Protein AF-A0A285V0J2-F1 (afdb_monomer_lite)

Organism: NCBI:txid908946

Radius of gyration: 18.68 Å; chains: 1; bounding box: 45×18×70 Å

Foldseek 3Di:
DDPPDDDPPADDPVSLVVLLVVLVVLLVVLCVVLVPDDCPDPSNVVSVVVNVVSQVVNCVRVVDGDPVPDPPPPPDPPDDD

Sequence (81 aa):
MVRRSGRHEHMYDHEREAFIAHATALHKTICNTSGSLTTSGEEYRVLAELNQAICGAIQKITGEPPAWARPATHTGTGVPK

Structure (mmCIF, N/CA/C/O backbone):
data_AF-A0A285V0J2-F1
#
_entry.id   AF-A0A285V0J2-F1
#
loop_
_atom_site.group_PDB
_atom_site.id
_atom_site.type_symbol
_atom_site.label_atom_id
_atom_site.label_alt_id
_atom_site.label_comp_id
_atom_site.label_asym_id
_atom_site.label_entity_id
_atom_site.label_seq_id
_atom_site.pdbx_PDB_ins_code
_atom_site.Cartn_x
_atom_site.Cartn_y
_atom_site.Cartn_z
_atom_site.occupancy
_atom_site.B_iso_or_equiv
_atom_site.auth_seq_id
_atom_site.auth_comp_id
_atom_site.auth_asym_id
_atom_site.auth_atom_id
_atom_site.pdbx_PDB_model_num
ATOM 1 N N . MET A 1 1 ? -7.775 -5.355 -42.537 1.00 43.19 1 MET A N 1
ATOM 2 C CA . MET A 1 1 ? -6.358 -5.375 -42.114 1.00 43.19 1 MET A CA 1
ATOM 3 C C . MET A 1 1 ? -6.266 -4.707 -40.743 1.00 43.19 1 MET A C 1
ATOM 5 O O . MET A 1 1 ? -6.203 -3.490 -40.670 1.00 43.19 1 MET A O 1
ATOM 9 N N . VAL A 1 2 ? -6.386 -5.471 -39.653 1.00 49.72 2 VAL A N 1
ATOM 10 C CA . VAL A 1 2 ? -6.326 -4.930 -38.282 1.00 49.72 2 VAL A CA 1
ATOM 11 C C . VAL A 1 2 ? -4.894 -5.092 -37.795 1.00 49.72 2 VAL A C 1
ATOM 13 O O . VAL A 1 2 ? -4.445 -6.210 -37.549 1.00 49.72 2 VAL A O 1
ATOM 16 N N . ARG A 1 3 ? -4.161 -3.981 -37.700 1.00 50.84 3 ARG A N 1
ATOM 17 C CA . ARG A 1 3 ? -2.866 -3.939 -37.020 1.00 50.84 3 ARG A CA 1
ATOM 18 C C . ARG A 1 3 ? -3.132 -4.203 -35.538 1.00 50.84 3 ARG A C 1
ATOM 20 O O . ARG A 1 3 ? -3.563 -3.308 -34.822 1.00 50.84 3 ARG A O 1
ATOM 27 N N . ARG A 1 4 ? -2.950 -5.449 -35.092 1.00 54.78 4 ARG A N 1
ATOM 28 C CA . ARG A 1 4 ? -2.855 -5.762 -33.663 1.00 54.78 4 ARG A CA 1
ATOM 29 C C . ARG A 1 4 ? -1.559 -5.126 -33.179 1.00 54.78 4 ARG A C 1
ATOM 31 O O . ARG A 1 4 ? -0.487 -5.680 -33.402 1.00 54.78 4 ARG A O 1
ATOM 38 N N . SER A 1 5 ? -1.663 -3.926 -32.618 1.00 53.41 5 SER A N 1
ATOM 39 C CA . SER A 1 5 ? -0.571 -3.282 -31.896 1.00 53.41 5 SER A CA 1
ATOM 40 C C . SER A 1 5 ? 0.006 -4.287 -30.902 1.00 53.41 5 SER A C 1
ATOM 42 O O . SER A 1 5 ? -0.755 -4.917 -30.163 1.00 53.41 5 SER A O 1
ATOM 44 N N . GLY A 1 6 ? 1.325 -4.489 -30.958 1.00 47.09 6 GLY A N 1
ATOM 45 C CA . GLY A 1 6 ? 2.053 -5.422 -30.107 1.00 47.09 6 GLY A CA 1
ATOM 46 C C . GLY A 1 6 ? 1.678 -5.196 -28.650 1.00 47.09 6 GLY A C 1
ATOM 47 O O . GLY A 1 6 ? 1.948 -4.139 -28.084 1.00 47.09 6 GLY A O 1
ATOM 48 N N . ARG A 1 7 ? 0.983 -6.174 -28.071 1.00 53.47 7 ARG A N 1
ATOM 49 C CA . ARG A 1 7 ? 0.664 -6.199 -26.648 1.00 53.47 7 ARG A CA 1
ATOM 50 C C . ARG A 1 7 ? 1.998 -6.316 -25.927 1.00 53.47 7 ARG A C 1
ATOM 52 O O . ARG A 1 7 ? 2.663 -7.334 -26.070 1.00 53.47 7 ARG A O 1
ATOM 59 N N . HIS A 1 8 ? 2.400 -5.280 -25.203 1.00 54.50 8 HIS A N 1
ATOM 60 C CA . HIS A 1 8 ? 3.501 -5.407 -24.261 1.00 54.50 8 HIS A CA 1
ATOM 61 C C . HIS A 1 8 ? 3.130 -6.500 -23.252 1.00 54.50 8 HIS A C 1
ATOM 63 O O . HIS A 1 8 ? 2.168 -6.354 -22.503 1.00 54.50 8 HIS A O 1
ATOM 69 N N . GLU A 1 9 ? 3.839 -7.630 -23.297 1.00 64.19 9 GLU A N 1
ATOM 70 C CA . GLU A 1 9 ? 3.631 -8.760 -22.378 1.00 64.19 9 GLU A CA 1
ATOM 71 C C . GLU A 1 9 ? 4.147 -8.451 -20.966 1.00 64.19 9 GLU A C 1
ATOM 73 O O . GLU A 1 9 ? 3.744 -9.097 -20.001 1.00 64.19 9 GLU A O 1
ATOM 78 N N . HIS A 1 10 ? 4.988 -7.422 -20.833 1.00 73.06 10 HIS A N 1
ATOM 79 C CA . HIS A 1 10 ? 5.631 -7.040 -19.585 1.00 73.06 10 HIS A CA 1
ATOM 80 C C . HIS A 1 10 ? 5.651 -5.522 -19.406 1.00 73.06 10 HIS A C 1
ATOM 82 O O . HIS A 1 10 ? 5.833 -4.775 -20.367 1.00 73.06 10 HIS A O 1
ATOM 88 N N . MET A 1 11 ? 5.481 -5.100 -18.153 1.00 82.50 11 MET A N 1
ATOM 89 C CA . MET A 1 11 ? 5.659 -3.718 -17.713 1.00 82.50 11 MET A CA 1
ATOM 90 C C . MET A 1 11 ? 7.123 -3.303 -17.859 1.00 82.50 11 MET A C 1
ATOM 92 O O . MET A 1 11 ? 8.014 -4.061 -17.462 1.00 82.50 11 MET A O 1
ATOM 96 N N . TYR A 1 12 ? 7.360 -2.099 -18.372 1.00 88.62 12 TYR A N 1
ATOM 97 C CA . TYR A 1 12 ? 8.688 -1.496 -18.377 1.00 88.62 12 TYR A CA 1
ATOM 98 C C . TYR A 1 12 ? 9.142 -1.128 -16.957 1.00 88.62 12 TYR A C 1
ATOM 100 O O . TYR A 1 12 ? 8.325 -0.944 -16.052 1.00 88.62 12 TYR A O 1
ATOM 108 N N . ASP A 1 13 ? 10.450 -0.953 -16.763 1.00 88.50 13 ASP A N 1
ATOM 109 C CA . ASP A 1 13 ? 11.018 -0.628 -15.447 1.00 88.50 13 ASP A CA 1
ATOM 110 C C . ASP A 1 13 ? 10.476 0.689 -14.877 1.00 88.50 13 ASP A C 1
ATOM 112 O O . ASP A 1 13 ? 10.086 0.742 -13.715 1.00 88.50 13 ASP A O 1
ATOM 116 N N . HIS A 1 14 ? 10.327 1.728 -15.702 1.00 89.31 14 HIS A N 1
ATOM 117 C CA . HIS A 1 14 ? 9.762 3.007 -15.256 1.00 89.31 14 HIS A CA 1
ATOM 118 C C . HIS A 1 14 ? 8.278 2.900 -14.855 1.00 89.31 14 HIS A C 1
AT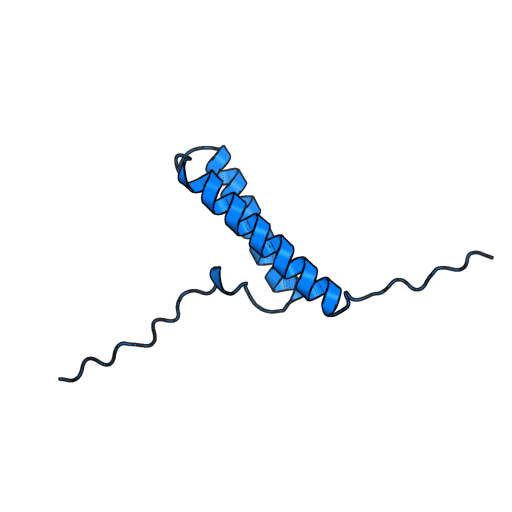OM 120 O O . HIS A 1 14 ? 7.841 3.545 -13.904 1.00 89.31 14 HIS A O 1
ATOM 126 N N . GLU A 1 15 ? 7.493 2.061 -15.539 1.00 91.88 15 GLU A N 1
ATOM 127 C CA . GLU A 1 15 ? 6.100 1.784 -15.160 1.00 91.88 15 GLU A CA 1
ATOM 128 C C . GLU A 1 15 ? 6.043 0.999 -13.845 1.00 91.88 15 GLU A C 1
ATOM 130 O O . GLU A 1 15 ? 5.156 1.213 -13.019 1.00 91.88 15 GLU A O 1
ATOM 135 N N . ARG A 1 16 ? 7.017 0.107 -13.626 1.00 89.81 16 ARG A N 1
ATOM 136 C CA . ARG A 1 16 ? 7.176 -0.667 -12.390 1.00 89.81 16 ARG A CA 1
ATOM 137 C C . ARG A 1 16 ? 7.515 0.225 -11.216 1.00 89.81 16 ARG A C 1
ATOM 139 O O . ARG A 1 16 ? 6.871 0.114 -10.175 1.00 89.81 16 ARG A O 1
ATOM 146 N N . GLU A 1 17 ? 8.461 1.131 -11.390 1.00 91.44 17 GLU A N 1
ATOM 147 C CA . GLU A 1 17 ? 8.806 2.132 -10.387 1.00 91.44 17 GLU A CA 1
ATOM 148 C C . GLU A 1 17 ? 7.616 3.043 -10.068 1.00 91.44 17 GLU A C 1
ATOM 150 O O . GLU A 1 17 ? 7.288 3.230 -8.893 1.00 91.44 17 GLU A O 1
ATOM 155 N N . ALA A 1 18 ? 6.907 3.538 -11.090 1.00 93.88 18 ALA A N 1
ATOM 156 C CA . ALA A 1 18 ? 5.711 4.357 -10.905 1.00 93.88 18 ALA A CA 1
ATOM 157 C C . ALA A 1 18 ? 4.610 3.600 -10.144 1.00 93.88 18 ALA A C 1
ATOM 159 O O . ALA A 1 18 ? 4.040 4.124 -9.185 1.00 93.88 18 ALA A O 1
ATOM 160 N N . PHE A 1 19 ? 4.350 2.342 -10.511 1.00 93.25 19 PHE A N 1
ATOM 161 C CA . PHE A 1 19 ? 3.400 1.487 -9.804 1.00 93.25 19 PHE A CA 1
ATOM 162 C C . PHE A 1 19 ? 3.769 1.330 -8.323 1.00 93.25 19 PHE A C 1
ATOM 164 O O . PHE A 1 19 ? 2.918 1.540 -7.455 1.00 93.25 19 PHE A O 1
ATOM 171 N N . ILE A 1 20 ? 5.031 1.011 -8.015 1.00 93.06 20 ILE A N 1
ATOM 172 C CA . ILE A 1 20 ? 5.505 0.861 -6.632 1.00 93.06 20 ILE A CA 1
ATOM 173 C C . ILE A 1 20 ? 5.332 2.178 -5.867 1.00 93.06 20 ILE A C 1
ATOM 175 O O . ILE A 1 20 ? 4.850 2.162 -4.732 1.00 93.06 20 ILE A O 1
ATOM 179 N N . ALA A 1 21 ? 5.670 3.319 -6.472 1.00 94.06 21 ALA A N 1
ATOM 180 C CA . ALA A 1 21 ? 5.513 4.632 -5.852 1.00 94.06 21 ALA A CA 1
ATOM 181 C C . ALA A 1 21 ? 4.041 4.939 -5.519 1.00 94.06 21 ALA A C 1
ATOM 183 O O . ALA A 1 21 ? 3.732 5.342 -4.394 1.00 94.06 21 ALA A O 1
ATOM 184 N N . HIS A 1 22 ? 3.119 4.682 -6.450 1.00 96.38 22 HIS A N 1
ATOM 185 C CA . HIS A 1 22 ? 1.684 4.877 -6.229 1.00 96.38 22 HIS A CA 1
ATOM 186 C C . HIS A 1 22 ? 1.118 3.927 -5.169 1.00 96.38 22 HIS A C 1
ATOM 188 O O . HIS A 1 22 ? 0.396 4.363 -4.273 1.00 96.38 22 HIS A O 1
ATOM 194 N N . ALA A 1 23 ? 1.491 2.649 -5.217 1.00 95.31 23 ALA A N 1
ATOM 195 C CA . ALA A 1 23 ? 1.097 1.656 -4.225 1.00 95.31 23 ALA A CA 1
ATOM 196 C C . ALA A 1 23 ? 1.596 2.024 -2.815 1.00 95.31 23 ALA A C 1
ATOM 198 O O . ALA A 1 23 ? 0.856 1.917 -1.835 1.00 95.31 23 ALA A O 1
ATOM 199 N N . THR A 1 24 ? 2.824 2.544 -2.720 1.00 94.06 24 THR A N 1
ATOM 200 C CA . THR A 1 24 ? 3.404 3.063 -1.471 1.00 94.06 24 THR A CA 1
ATOM 201 C C . THR A 1 24 ? 2.617 4.259 -0.940 1.00 94.06 24 THR A C 1
ATOM 203 O O . THR A 1 24 ? 2.348 4.347 0.259 1.00 94.06 24 THR A O 1
ATOM 206 N N . ALA A 1 25 ? 2.251 5.201 -1.812 1.00 95.62 25 ALA A N 1
ATOM 207 C CA . ALA A 1 25 ? 1.468 6.369 -1.423 1.00 95.62 25 ALA A CA 1
ATOM 208 C C . ALA A 1 25 ? 0.081 5.963 -0.904 1.00 95.62 25 ALA A C 1
ATOM 210 O O . ALA A 1 25 ? -0.345 6.448 0.143 1.00 95.62 25 ALA A O 1
ATOM 211 N N . LEU A 1 26 ? -0.579 5.016 -1.577 1.00 95.50 26 LEU A N 1
ATOM 212 C CA . LEU A 1 26 ? -1.866 4.482 -1.140 1.00 95.50 26 LEU A CA 1
ATOM 213 C C . LEU A 1 26 ? -1.762 3.773 0.218 1.00 95.50 26 LEU A C 1
ATOM 215 O O . LEU A 1 26 ? -2.585 4.032 1.091 1.00 95.50 26 LEU A O 1
ATOM 219 N N . HIS A 1 27 ? -0.729 2.952 0.434 1.00 95.00 27 HIS A N 1
ATOM 220 C CA . HIS A 1 27 ? -0.459 2.332 1.736 1.00 95.00 27 HIS A CA 1
ATOM 221 C C . HIS A 1 27 ? -0.368 3.375 2.863 1.00 95.00 27 HIS A C 1
ATOM 223 O O . HIS A 1 27 ? -1.004 3.217 3.904 1.00 95.00 27 HIS A O 1
ATOM 229 N N . LYS A 1 28 ? 0.366 4.477 2.649 1.00 94.81 28 LYS A N 1
ATOM 230 C CA . LYS A 1 28 ? 0.472 5.566 3.637 1.00 94.81 28 LYS A CA 1
ATOM 231 C C . LYS A 1 28 ? -0.889 6.186 3.953 1.00 94.81 28 LYS A C 1
ATOM 233 O O . LYS A 1 28 ? -1.197 6.401 5.123 1.00 94.81 28 LYS A O 1
ATOM 238 N N . THR A 1 29 ? -1.711 6.434 2.934 1.00 95.12 29 THR A N 1
ATOM 239 C CA . THR A 1 29 ? -3.075 6.943 3.129 1.00 95.12 29 THR A CA 1
ATOM 240 C C . THR A 1 29 ? -3.921 5.961 3.937 1.00 95.12 29 THR A C 1
ATOM 242 O O . THR A 1 29 ? -4.546 6.371 4.910 1.00 95.12 29 THR A O 1
ATOM 245 N N . ILE A 1 30 ? -3.882 4.667 3.602 1.00 93.69 30 ILE A N 1
ATOM 246 C CA . ILE A 1 30 ? -4.607 3.622 4.337 1.00 93.69 30 ILE A CA 1
ATOM 247 C C . ILE A 1 30 ? -4.184 3.590 5.807 1.00 93.69 30 ILE A C 1
ATOM 249 O O . ILE A 1 30 ? -5.051 3.553 6.676 1.00 93.69 30 ILE A O 1
ATOM 253 N N . CYS A 1 31 ? -2.884 3.638 6.104 1.00 91.88 31 CYS A N 1
ATOM 254 C CA . CYS A 1 31 ? -2.377 3.657 7.479 1.00 91.88 31 CYS A CA 1
ATOM 255 C C . CYS A 1 31 ? -2.869 4.883 8.258 1.00 91.88 31 CYS A C 1
ATOM 257 O O . CYS A 1 31 ? -3.322 4.742 9.393 1.00 91.88 31 CYS A O 1
ATOM 259 N N . ASN A 1 32 ? -2.842 6.066 7.638 1.00 93.12 32 ASN A N 1
ATOM 260 C CA . ASN A 1 32 ? -3.330 7.296 8.261 1.00 93.12 32 ASN A CA 1
ATOM 261 C C . ASN A 1 32 ? -4.833 7.225 8.560 1.00 93.12 32 ASN A C 1
ATOM 263 O O . ASN A 1 32 ? -5.256 7.595 9.651 1.00 93.12 32 ASN A O 1
ATOM 267 N N . THR A 1 33 ? -5.636 6.722 7.617 1.00 91.38 33 THR A N 1
ATOM 268 C CA . THR A 1 33 ? -7.083 6.556 7.810 1.00 91.38 33 THR A CA 1
ATOM 269 C C . THR A 1 33 ? -7.397 5.466 8.830 1.00 91.38 33 THR A C 1
ATOM 271 O O . THR A 1 33 ? -8.276 5.645 9.661 1.00 91.38 33 THR A O 1
ATOM 274 N N . SER A 1 34 ? -6.667 4.351 8.814 1.00 90.81 34 SER A N 1
ATOM 275 C CA . SER A 1 34 ? -6.908 3.226 9.725 1.00 90.81 34 SER A CA 1
ATOM 276 C C . SER A 1 34 ? -6.527 3.550 11.168 1.00 90.81 34 SER A C 1
ATOM 278 O O . SER A 1 34 ? -7.091 2.963 12.085 1.00 90.81 34 SER A O 1
ATOM 280 N N . GLY A 1 35 ? -5.596 4.487 11.383 1.00 87.50 35 GLY A N 1
ATOM 281 C CA . GLY A 1 35 ? -5.149 4.896 12.716 1.00 87.50 35 GLY A CA 1
ATOM 282 C C . GLY A 1 35 ? -6.242 5.523 13.588 1.00 87.50 35 GLY A C 1
ATOM 283 O O . GLY A 1 35 ? -6.111 5.515 14.809 1.00 87.50 35 GLY A O 1
ATOM 284 N N . SER A 1 36 ? -7.322 6.037 12.991 1.00 89.25 36 SER A N 1
ATOM 285 C CA . SER A 1 36 ? -8.481 6.573 13.718 1.00 89.25 36 SER A CA 1
ATOM 286 C C . SER A 1 36 ? -9.631 5.573 13.875 1.00 89.25 36 SER A C 1
ATOM 288 O O . SER A 1 36 ? -10.619 5.887 14.540 1.00 89.25 36 SER A O 1
ATOM 290 N N . LEU A 1 37 ? -9.530 4.384 13.275 1.00 90.19 37 LEU A N 1
ATOM 291 C CA . LEU A 1 37 ? -10.585 3.376 13.300 1.00 90.19 37 LEU A CA 1
ATOM 292 C C . LEU A 1 37 ? -10.391 2.388 14.449 1.00 90.19 37 LEU A C 1
ATOM 294 O O . LEU A 1 37 ? -9.276 2.070 14.861 1.00 90.19 37 LEU A O 1
ATOM 298 N N . THR A 1 38 ? -11.503 1.841 14.936 1.00 88.50 38 THR A N 1
ATOM 299 C CA . THR A 1 38 ? -11.454 0.696 15.850 1.00 88.50 38 THR A CA 1
ATOM 300 C C . THR A 1 38 ? -11.102 -0.562 15.060 1.00 88.50 38 THR A C 1
ATOM 302 O O . THR A 1 38 ? -11.684 -0.820 14.010 1.00 88.50 38 THR A O 1
ATOM 305 N N . THR A 1 39 ? -10.188 -1.379 15.580 1.00 86.12 39 THR A N 1
ATOM 306 C CA . THR A 1 39 ? -9.680 -2.582 14.893 1.00 86.12 39 THR A CA 1
ATOM 307 C C . THR A 1 39 ? -10.729 -3.677 14.681 1.00 86.12 39 THR A C 1
ATOM 309 O O . THR A 1 39 ? -10.555 -4.541 13.824 1.00 86.12 39 THR A O 1
ATOM 312 N N . SER A 1 40 ? -11.828 -3.648 15.440 1.00 89.31 40 SER A N 1
ATOM 313 C CA . SER A 1 40 ? -12.990 -4.525 15.259 1.00 89.31 40 SER A CA 1
ATOM 314 C C . SER A 1 40 ? -14.026 -3.982 14.268 1.00 89.31 40 SER 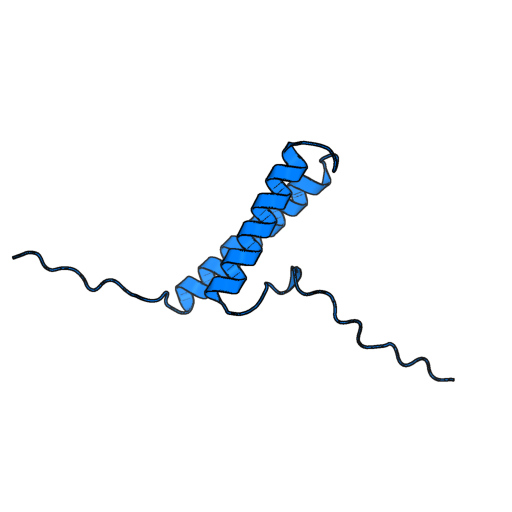A C 1
ATOM 316 O O . SER A 1 40 ? -14.975 -4.697 13.948 1.00 89.31 40 SER A O 1
ATOM 318 N N . GLY A 1 41 ? -13.863 -2.741 13.799 1.00 92.75 41 GLY A N 1
ATOM 319 C CA . GLY A 1 41 ? -14.758 -2.103 12.840 1.00 92.75 41 GLY A CA 1
ATOM 320 C C . GLY A 1 41 ? -14.649 -2.724 11.450 1.00 92.75 41 GLY A C 1
ATOM 321 O O . GLY A 1 41 ? -13.583 -3.184 11.032 1.00 92.75 41 GLY A O 1
ATOM 322 N N . GLU A 1 42 ? -15.761 -2.726 10.722 1.00 94.69 42 GLU A N 1
ATOM 323 C CA . GLU A 1 42 ? -15.820 -3.250 9.357 1.00 94.69 42 GLU A CA 1
ATOM 324 C C . GLU A 1 42 ? -14.900 -2.455 8.422 1.00 94.69 42 GLU A C 1
ATOM 326 O O . GLU A 1 42 ? -14.148 -3.040 7.645 1.00 94.69 42 GLU A O 1
ATOM 331 N N . GLU A 1 43 ? -14.850 -1.133 8.576 1.00 93.81 43 GLU A N 1
ATOM 332 C CA . GLU A 1 43 ? -14.002 -0.249 7.779 1.00 93.81 43 GLU A CA 1
ATOM 333 C C . GLU A 1 43 ? -12.515 -0.557 7.976 1.00 93.81 43 GLU A C 1
ATOM 335 O O . GLU A 1 43 ? -11.752 -0.579 7.009 1.00 93.81 43 GLU A O 1
ATOM 340 N N . TYR A 1 44 ? -12.096 -0.859 9.212 1.00 93.75 44 TYR A N 1
ATOM 341 C CA . TYR A 1 44 ? -10.718 -1.264 9.487 1.00 93.75 44 TYR A CA 1
ATOM 342 C C . TYR A 1 44 ? -10.375 -2.572 8.767 1.00 93.75 44 TYR A C 1
ATOM 344 O O . TYR A 1 44 ? -9.306 -2.684 8.168 1.00 93.75 44 TYR A O 1
ATOM 352 N N . ARG A 1 45 ? -11.288 -3.553 8.777 1.00 94.12 45 ARG A N 1
ATOM 353 C CA . ARG A 1 45 ? -11.091 -4.833 8.081 1.00 94.12 45 ARG A CA 1
ATOM 354 C C . ARG A 1 45 ? -10.958 -4.642 6.574 1.00 94.12 45 ARG A C 1
ATOM 356 O O . ARG A 1 45 ? -10.017 -5.170 5.990 1.00 94.12 45 ARG A O 1
ATOM 363 N N . VAL A 1 46 ? -11.829 -3.836 5.970 1.00 95.50 46 VAL A N 1
ATOM 364 C CA . VAL A 1 46 ? -11.779 -3.527 4.531 1.00 95.50 46 VAL A CA 1
ATOM 365 C C . VAL A 1 46 ? -10.457 -2.846 4.160 1.00 95.50 46 VAL A C 1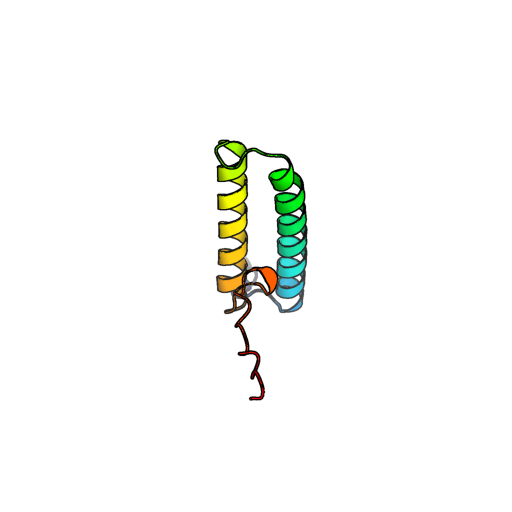
ATOM 367 O O . VAL A 1 46 ? -9.812 -3.217 3.178 1.00 95.50 46 VAL A O 1
ATOM 370 N N . LEU A 1 47 ? -10.004 -1.880 4.962 1.00 94.56 47 LEU A N 1
ATOM 371 C CA . LEU A 1 47 ? -8.725 -1.203 4.742 1.00 94.56 47 LEU A CA 1
ATOM 372 C C . LEU A 1 47 ? -7.521 -2.138 4.930 1.00 94.56 47 LEU A C 1
ATOM 374 O O . LEU A 1 47 ? -6.552 -2.057 4.168 1.00 94.56 47 LEU A O 1
ATOM 378 N N . ALA A 1 48 ? -7.583 -3.057 5.893 1.00 92.94 48 ALA A N 1
ATOM 379 C CA . ALA A 1 48 ? -6.560 -4.076 6.092 1.00 92.94 48 ALA A CA 1
ATOM 380 C C . ALA A 1 48 ? -6.485 -5.057 4.908 1.00 92.94 48 ALA A C 1
ATOM 382 O O . ALA A 1 48 ? -5.386 -5.366 4.442 1.00 92.94 48 ALA A O 1
ATOM 383 N N . GLU A 1 49 ? -7.626 -5.502 4.379 1.00 95.44 49 GLU A N 1
ATOM 384 C CA . GLU A 1 49 ? -7.708 -6.358 3.188 1.00 95.44 49 GLU A CA 1
ATOM 385 C C . GLU A 1 49 ? -7.142 -5.657 1.947 1.00 95.44 49 GLU A C 1
ATOM 387 O O . GLU A 1 49 ? -6.329 -6.234 1.218 1.00 95.44 49 GLU A O 1
ATOM 392 N N . LEU A 1 50 ? -7.487 -4.381 1.741 1.00 95.25 50 LEU A N 1
ATOM 393 C CA . LEU A 1 50 ? -6.915 -3.573 0.664 1.00 95.25 50 LEU A CA 1
ATOM 394 C C . LEU A 1 50 ? -5.391 -3.464 0.797 1.00 95.25 50 LEU A C 1
ATOM 396 O O . LEU A 1 50 ? -4.663 -3.642 -0.182 1.00 95.25 50 LEU A O 1
ATOM 400 N N . ASN A 1 51 ? -4.891 -3.219 2.009 1.00 94.81 51 ASN A N 1
ATOM 401 C CA . ASN A 1 51 ? -3.457 -3.147 2.264 1.00 94.81 51 ASN A CA 1
ATOM 402 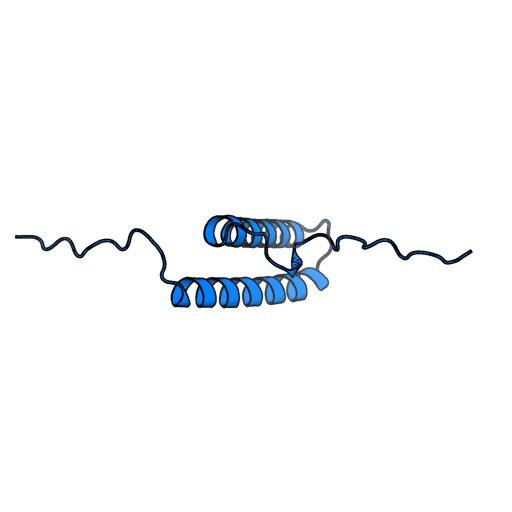C C . ASN A 1 51 ? -2.741 -4.472 1.939 1.00 94.81 51 ASN A C 1
ATOM 404 O O . ASN A 1 51 ? -1.673 -4.473 1.324 1.00 94.81 51 ASN A O 1
ATOM 408 N N . GLN A 1 52 ? -3.341 -5.611 2.295 1.00 94.56 52 GLN A N 1
ATOM 409 C CA . GLN A 1 52 ? -2.810 -6.931 1.943 1.00 94.56 52 GLN A CA 1
ATOM 410 C C . GLN A 1 52 ? -2.795 -7.161 0.427 1.00 94.56 52 GLN A C 1
ATOM 412 O O . GLN A 1 52 ? -1.801 -7.660 -0.108 1.00 94.56 52 GLN A O 1
ATOM 417 N N . ALA A 1 53 ? -3.854 -6.754 -0.279 1.00 95.75 53 ALA A N 1
ATOM 418 C CA . ALA A 1 53 ? -3.927 -6.857 -1.733 1.00 95.75 53 ALA A CA 1
ATOM 419 C C . ALA A 1 53 ? -2.819 -6.043 -2.422 1.00 95.75 53 ALA A C 1
ATOM 421 O O . ALA A 1 53 ? -2.180 -6.540 -3.353 1.00 95.75 53 ALA A O 1
ATOM 422 N N . ILE A 1 54 ? -2.531 -4.835 -1.926 1.00 95.50 54 ILE A N 1
ATOM 423 C CA . ILE A 1 54 ? -1.434 -3.990 -2.420 1.00 95.50 54 ILE A CA 1
ATOM 424 C C . ILE A 1 54 ? -0.082 -4.689 -2.235 1.00 95.50 54 ILE A C 1
ATOM 426 O O . ILE A 1 54 ? 0.695 -4.785 -3.186 1.00 95.50 54 ILE A O 1
ATOM 430 N N . CYS A 1 55 ? 0.194 -5.225 -1.044 1.00 94.38 55 CYS A N 1
ATOM 431 C CA . CYS A 1 55 ? 1.429 -5.966 -0.780 1.00 94.38 55 CYS A CA 1
ATOM 432 C C . CYS A 1 55 ? 1.587 -7.173 -1.716 1.00 94.38 55 CYS A C 1
ATOM 434 O O . CYS A 1 55 ? 2.660 -7.375 -2.287 1.00 94.38 55 CYS A O 1
ATOM 436 N N . GLY A 1 56 ? 0.510 -7.937 -1.919 1.00 94.75 56 GLY A N 1
ATOM 437 C CA . GLY A 1 56 ? 0.502 -9.074 -2.836 1.00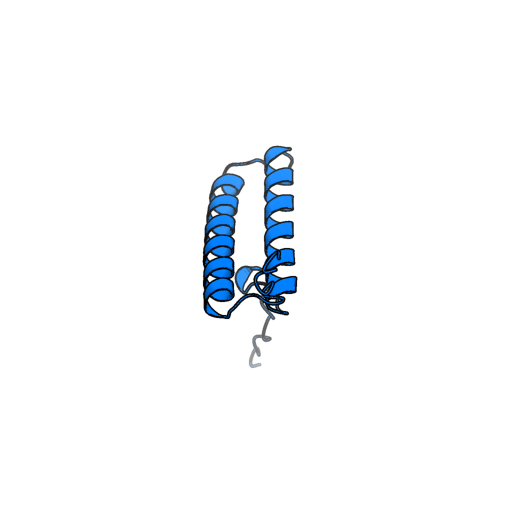 94.75 56 GLY A CA 1
ATOM 438 C C . GLY A 1 56 ? 0.732 -8.668 -4.293 1.00 94.75 56 GLY A C 1
ATOM 439 O O . GLY A 1 56 ? 1.438 -9.367 -5.019 1.00 94.75 56 GLY A O 1
ATOM 440 N N . ALA A 1 57 ? 0.181 -7.532 -4.727 1.00 94.06 57 ALA A N 1
ATOM 441 C CA . ALA A 1 57 ? 0.409 -7.001 -6.068 1.00 94.06 57 ALA A CA 1
ATOM 442 C C . ALA A 1 57 ? 1.874 -6.589 -6.271 1.00 94.06 57 ALA A C 1
ATOM 444 O O . ALA A 1 57 ? 2.477 -6.981 -7.270 1.00 94.06 57 ALA A O 1
ATOM 445 N N . ILE A 1 58 ? 2.466 -5.875 -5.304 1.00 93.56 58 ILE A N 1
ATOM 446 C CA . ILE A 1 58 ? 3.888 -5.508 -5.342 1.00 93.56 58 ILE A CA 1
ATOM 447 C C . ILE A 1 58 ? 4.745 -6.769 -5.448 1.00 93.56 58 ILE A C 1
ATOM 449 O O . ILE A 1 58 ? 5.512 -6.877 -6.396 1.00 93.56 58 ILE A O 1
ATOM 453 N N . GLN A 1 59 ? 4.554 -7.755 -4.567 1.00 93.19 59 GLN A N 1
ATOM 454 C CA . GLN A 1 59 ? 5.348 -8.986 -4.583 1.00 93.19 59 GLN A CA 1
ATOM 455 C C . GLN A 1 59 ? 5.229 -9.762 -5.900 1.00 93.19 59 GLN A C 1
ATOM 457 O O . GLN A 1 59 ? 6.227 -10.274 -6.398 1.00 93.19 59 GLN A O 1
ATOM 462 N N . LYS A 1 60 ? 4.033 -9.844 -6.495 1.00 91.56 60 LYS A N 1
ATOM 463 C CA . LYS A 1 60 ? 3.838 -10.518 -7.790 1.00 91.56 60 LYS A CA 1
ATOM 464 C C . LYS A 1 60 ? 4.536 -9.798 -8.941 1.00 91.56 60 LYS A C 1
ATOM 466 O O . LYS A 1 60 ? 4.973 -10.454 -9.881 1.00 91.56 60 LYS A O 1
ATOM 471 N N . ILE A 1 61 ? 4.625 -8.471 -8.882 1.00 90.25 61 ILE A N 1
ATOM 472 C CA . ILE A 1 61 ? 5.273 -7.666 -9.918 1.00 90.25 61 ILE A CA 1
ATOM 473 C C . ILE A 1 61 ? 6.791 -7.680 -9.732 1.00 90.25 61 ILE A C 1
ATOM 475 O O . ILE A 1 61 ? 7.516 -7.930 -10.691 1.00 90.25 61 ILE A O 1
ATOM 479 N N . THR A 1 62 ? 7.285 -7.421 -8.520 1.00 88.38 62 THR A N 1
ATOM 480 C CA . THR A 1 62 ? 8.714 -7.223 -8.226 1.00 88.38 62 THR A CA 1
ATOM 481 C C . THR A 1 62 ? 9.459 -8.503 -7.863 1.00 88.38 62 THR A C 1
ATOM 483 O O . THR A 1 62 ? 10.682 -8.517 -7.940 1.00 88.38 62 THR A O 1
ATOM 486 N N . GLY A 1 63 ? 8.749 -9.560 -7.463 1.00 89.62 63 GLY A N 1
ATOM 487 C CA . GLY A 1 63 ? 9.324 -10.771 -6.872 1.00 89.62 63 GLY A CA 1
ATOM 488 C C . GLY A 1 63 ? 9.598 -10.659 -5.367 1.00 89.62 63 GLY A C 1
ATOM 489 O O . GLY A 1 63 ? 9.855 -11.673 -4.721 1.00 89.62 63 GLY A O 1
ATOM 490 N N . GLU A 1 64 ? 9.491 -9.463 -4.780 1.00 88.44 64 GLU A N 1
ATOM 491 C CA . GLU A 1 64 ? 9.804 -9.211 -3.372 1.00 88.44 64 GLU A CA 1
ATOM 492 C C . GLU A 1 64 ? 8.671 -8.469 -2.652 1.00 88.44 64 GLU A C 1
ATOM 494 O O . GLU A 1 64 ? 8.076 -7.545 -3.214 1.00 88.44 64 GLU A O 1
ATOM 499 N N . PRO A 1 65 ? 8.390 -8.786 -1.375 1.00 89.19 65 PRO A N 1
ATOM 500 C CA . PRO A 1 65 ? 7.462 -7.986 -0.590 1.00 89.19 65 PRO A CA 1
ATOM 501 C C . PR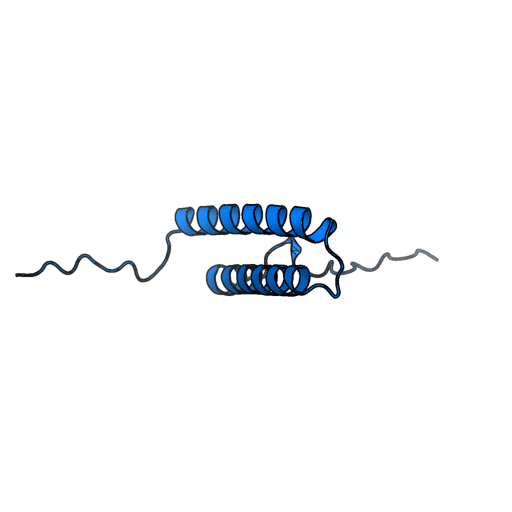O A 1 65 ? 7.976 -6.541 -0.435 1.00 89.19 65 PRO A C 1
ATOM 503 O O . PRO A 1 65 ? 9.198 -6.304 -0.374 1.00 89.19 65 PRO A O 1
ATOM 506 N N . PRO A 1 66 ? 7.061 -5.558 -0.333 1.00 89.88 66 PRO A N 1
ATOM 507 C CA . PRO A 1 66 ? 7.452 -4.169 -0.142 1.00 89.88 66 PRO A CA 1
ATOM 508 C C . PRO A 1 66 ? 8.246 -3.997 1.154 1.00 89.88 66 PRO A C 1
ATOM 510 O O . PRO A 1 66 ? 8.007 -4.699 2.136 1.00 89.88 66 PRO A O 1
ATOM 513 N N . ALA A 1 67 ? 9.181 -3.043 1.169 1.00 86.69 67 ALA A N 1
ATOM 514 C CA . ALA A 1 67 ? 10.123 -2.848 2.274 1.00 86.69 67 ALA A CA 1
ATOM 515 C C . ALA A 1 67 ? 9.443 -2.693 3.647 1.00 86.69 67 ALA A C 1
ATOM 517 O O . ALA A 1 67 ? 9.938 -3.230 4.631 1.00 86.69 67 ALA A O 1
ATOM 518 N N . TRP A 1 68 ? 8.284 -2.029 3.708 1.00 84.31 68 TRP A N 1
ATOM 519 C CA . TRP A 1 68 ? 7.514 -1.839 4.946 1.00 84.31 68 TRP A CA 1
ATOM 520 C C . TRP A 1 68 ? 6.763 -3.089 5.424 1.00 84.31 68 TRP A C 1
ATOM 522 O O . TRP A 1 68 ? 6.353 -3.145 6.577 1.00 84.31 68 TRP A O 1
ATOM 532 N N . ALA A 1 69 ? 6.550 -4.077 4.552 1.00 84.62 69 ALA A N 1
ATOM 533 C CA . ALA A 1 69 ? 5.917 -5.346 4.909 1.00 84.62 69 ALA A CA 1
ATOM 534 C C . ALA A 1 69 ? 6.945 -6.436 5.238 1.00 84.62 69 ALA A C 1
ATOM 536 O O . ALA A 1 69 ? 6.565 -7.535 5.643 1.00 84.62 69 ALA A O 1
ATOM 537 N N . ARG A 1 70 ? 8.243 -6.163 5.052 1.00 78.12 70 ARG A N 1
ATOM 538 C CA . ARG A 1 70 ? 9.295 -7.098 5.446 1.00 78.12 70 ARG A CA 1
ATOM 539 C C . ARG A 1 70 ? 9.325 -7.139 6.973 1.00 78.12 70 ARG A C 1
ATOM 541 O O . ARG A 1 70 ? 9.464 -6.080 7.588 1.00 78.12 70 ARG A O 1
ATOM 548 N N . PRO A 1 71 ? 9.201 -8.320 7.603 1.00 66.31 71 PRO A N 1
ATOM 549 C CA . PRO A 1 71 ? 9.460 -8.419 9.029 1.00 66.31 71 PRO A CA 1
ATOM 550 C C . PRO A 1 71 ? 10.878 -7.905 9.262 1.00 66.31 71 PRO A C 1
ATOM 552 O O . PRO A 1 71 ? 11.795 -8.304 8.541 1.00 66.31 71 PRO A O 1
ATOM 555 N N . ALA A 1 72 ? 11.050 -6.992 10.220 1.00 58.06 72 ALA A N 1
ATOM 556 C CA . ALA A 1 72 ? 12.376 -6.584 10.649 1.00 58.06 72 ALA A CA 1
ATOM 557 C C . ALA A 1 72 ? 13.094 -7.859 11.089 1.00 58.06 72 ALA A C 1
ATOM 559 O O . ALA A 1 72 ? 12.782 -8.426 12.137 1.00 58.06 72 ALA A O 1
ATOM 560 N N . THR A 1 73 ? 13.990 -8.373 10.252 1.00 55.31 73 THR A N 1
ATOM 561 C CA . THR A 1 73 ? 14.872 -9.459 10.638 1.00 55.31 73 THR A CA 1
ATOM 562 C C . THR A 1 73 ? 15.663 -8.902 11.802 1.00 55.31 73 THR A C 1
ATOM 564 O O . THR A 1 73 ? 16.503 -8.023 11.625 1.00 55.31 73 THR A O 1
ATOM 567 N N . HIS A 1 74 ? 15.311 -9.345 13.006 1.00 45.84 74 HIS A N 1
ATOM 568 C CA . HIS A 1 74 ? 16.017 -9.043 14.233 1.00 45.84 74 HIS A CA 1
ATOM 569 C C . HIS A 1 74 ? 17.423 -9.615 14.051 1.00 45.84 74 HIS A C 1
ATOM 571 O O . HIS A 1 74 ? 17.691 -10.772 14.363 1.00 45.84 74 HIS A O 1
ATOM 577 N N . THR A 1 75 ? 18.326 -8.833 13.460 1.00 48.97 75 THR A N 1
ATOM 578 C CA . THR A 1 75 ? 19.756 -9.068 13.579 1.00 48.97 75 THR A CA 1
ATOM 579 C C . THR A 1 75 ? 20.015 -9.041 15.069 1.00 48.97 75 THR A C 1
ATOM 581 O O . THR A 1 75 ? 19.813 -8.011 15.717 1.00 48.97 75 THR A O 1
ATOM 584 N N . GLY A 1 76 ? 20.300 -10.224 15.611 1.00 46.06 76 GLY A N 1
ATOM 585 C CA . GLY A 1 76 ? 20.517 -10.440 17.025 1.00 46.06 76 GLY A CA 1
ATOM 586 C C . GLY A 1 76 ? 21.501 -9.408 17.539 1.00 46.06 76 GLY A C 1
ATOM 587 O O . GLY A 1 76 ? 22.640 -9.329 17.083 1.00 46.06 76 GLY A O 1
ATOM 588 N N . THR A 1 77 ? 21.032 -8.597 18.476 1.00 47.38 77 THR A N 1
ATOM 589 C CA . THR A 1 77 ? 21.875 -7.812 19.356 1.00 47.38 77 THR A CA 1
ATOM 590 C C . THR A 1 77 ? 22.776 -8.812 20.070 1.00 47.38 77 THR A C 1
ATOM 592 O O . THR A 1 77 ? 22.345 -9.516 20.982 1.00 47.38 77 THR A O 1
ATOM 595 N N . GLY A 1 78 ? 24.018 -8.937 19.602 1.00 47.78 78 GLY A N 1
ATOM 596 C CA . GLY A 1 78 ? 25.079 -9.560 20.371 1.00 47.78 78 GLY A CA 1
ATOM 597 C C . GLY A 1 78 ? 25.215 -8.770 21.664 1.00 47.78 78 GLY A C 1
ATOM 598 O O . GLY A 1 78 ? 25.722 -7.653 21.654 1.00 47.78 78 GLY A O 1
ATOM 599 N N . VAL A 1 79 ? 24.695 -9.322 22.755 1.00 50.34 79 VAL A N 1
ATOM 600 C CA . VAL A 1 79 ? 24.974 -8.846 24.108 1.00 50.34 79 VAL A CA 1
ATOM 601 C C . VAL A 1 79 ? 26.397 -9.309 24.430 1.00 50.34 79 VAL A C 1
ATOM 603 O O . VAL A 1 79 ? 26.611 -10.523 24.508 1.00 50.34 79 VAL A O 1
ATOM 606 N N . PRO A 1 80 ? 27.392 -8.414 24.572 1.00 56.16 80 PRO A N 1
ATOM 607 C CA . PRO A 1 80 ? 28.668 -8.822 25.133 1.00 56.16 80 PRO A CA 1
ATOM 608 C C . PRO A 1 80 ? 28.451 -9.161 26.615 1.00 56.16 80 PRO A C 1
ATOM 610 O O . PRO A 1 80 ? 27.768 -8.427 27.332 1.00 56.16 80 PRO A O 1
ATOM 613 N N . LYS A 1 81 ? 28.977 -10.319 27.022 1.00 58.62 81 LYS A N 1
ATOM 614 C CA . LYS A 1 81 ? 29.099 -10.730 28.425 1.00 58.62 81 LYS A CA 1
ATOM 615 C C . LYS A 1 81 ? 30.087 -9.844 29.170 1.00 58.62 81 LYS A C 1
ATOM 617 O O . LYS A 1 81 ? 31.082 -9.436 28.531 1.00 58.62 81 LYS A O 1
#

pLDDT: mean 81.84, std 17.42, range [43.19, 96.38]

Secondary structure (DSSP, 8-state):
--------SS--HHHHHHHHHHHHHHHHHHHHHHTTS-TTSHHHHHHHHHHHHHHHHHHHHHSS--GGGS-----------